Protein AF-A0A2V6LT39-F1 (afdb_monomer)

Structure (mmCIF, N/CA/C/O backbone):
data_AF-A0A2V6LT39-F1
#
_entry.id   AF-A0A2V6LT39-F1
#
loop_
_atom_site.group_PDB
_atom_site.id
_atom_site.type_symbol
_atom_site.label_atom_id
_atom_site.label_alt_id
_atom_site.label_comp_id
_atom_site.label_asym_id
_atom_site.label_entity_id
_atom_site.label_seq_id
_atom_site.pdbx_PDB_ins_code
_atom_site.Cartn_x
_atom_site.Cartn_y
_atom_site.Cartn_z
_atom_site.occupancy
_atom_site.B_iso_or_equiv
_atom_site.auth_seq_id
_atom_site.auth_comp_id
_atom_site.auth_asym_id
_atom_site.auth_atom_id
_atom_site.pdbx_PDB_model_num
ATOM 1 N N . MET A 1 1 ? -6.761 6.523 7.074 1.00 95.06 1 MET A N 1
ATOM 2 C CA . MET A 1 1 ? -7.563 5.590 6.242 1.00 95.06 1 MET A CA 1
ATOM 3 C C . MET A 1 1 ? -7.972 6.094 4.854 1.00 95.06 1 MET A C 1
ATOM 5 O O . MET A 1 1 ? -7.332 5.699 3.892 1.00 95.06 1 MET A O 1
ATOM 9 N N . ARG A 1 2 ? -9.004 6.946 4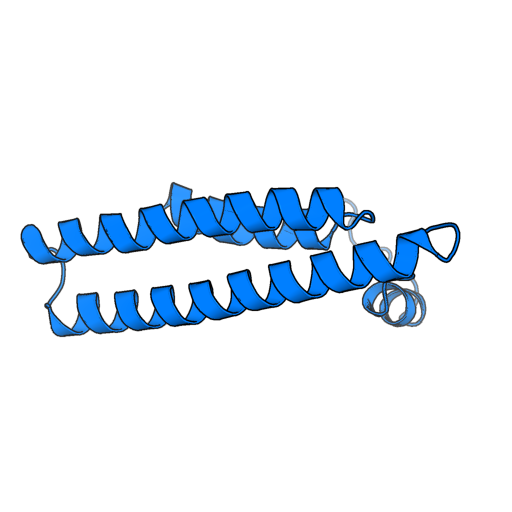.671 1.00 97.31 2 ARG A N 1
ATOM 10 C CA . ARG A 1 2 ? -9.546 7.269 3.317 1.00 97.31 2 ARG A CA 1
ATOM 11 C C . ARG A 1 2 ? -8.483 7.736 2.312 1.00 97.31 2 ARG A C 1
ATOM 13 O O . ARG A 1 2 ? -8.477 7.286 1.173 1.00 97.31 2 ARG A O 1
ATOM 20 N N . ARG A 1 3 ? -7.581 8.623 2.740 1.00 98.06 3 ARG A N 1
ATOM 21 C CA . ARG A 1 3 ? -6.480 9.117 1.896 1.00 98.06 3 ARG A CA 1
ATOM 22 C C . ARG A 1 3 ? -5.504 8.005 1.512 1.00 98.06 3 ARG A C 1
ATOM 24 O O . ARG A 1 3 ? -5.159 7.911 0.344 1.00 98.06 3 ARG A O 1
ATOM 31 N N . ALA A 1 4 ? -5.124 7.151 2.461 1.00 97.81 4 ALA A N 1
ATOM 32 C CA . ALA A 1 4 ? -4.257 6.004 2.204 1.00 97.81 4 ALA A CA 1
ATOM 33 C C . ALA A 1 4 ? -4.916 5.012 1.228 1.00 97.81 4 ALA A C 1
ATOM 35 O O . ALA A 1 4 ? -4.274 4.577 0.282 1.00 97.81 4 ALA A O 1
ATOM 36 N N . ALA A 1 5 ? -6.223 4.753 1.356 1.00 98.12 5 ALA A N 1
ATOM 37 C CA . ALA A 1 5 ? -6.972 3.910 0.418 1.00 98.12 5 ALA A CA 1
ATOM 38 C C . ALA A 1 5 ? -6.995 4.464 -1.014 1.00 98.12 5 ALA A C 1
ATOM 40 O O . ALA A 1 5 ? -6.769 3.715 -1.959 1.00 98.12 5 ALA A O 1
ATOM 41 N N . LEU A 1 6 ? -7.217 5.771 -1.183 1.00 98.50 6 LEU A N 1
ATOM 42 C CA . LEU A 1 6 ? -7.159 6.406 -2.504 1.00 98.50 6 LEU A CA 1
ATOM 43 C C . LEU A 1 6 ? -5.728 6.436 -3.055 1.00 98.50 6 LEU A C 1
ATOM 45 O O . LEU A 1 6 ? -5.507 6.135 -4.222 1.00 98.50 6 LEU A O 1
ATOM 49 N N . SER A 1 7 ? -4.746 6.759 -2.212 1.00 98.56 7 SER A N 1
ATOM 50 C CA . SER A 1 7 ? -3.326 6.759 -2.574 1.00 98.56 7 SER A CA 1
ATOM 51 C C . SER A 1 7 ? -2.865 5.375 -3.034 1.00 98.56 7 SER A C 1
ATOM 53 O O . SER A 1 7 ? -2.185 5.260 -4.052 1.00 98.56 7 SER A O 1
ATOM 55 N N . LEU A 1 8 ? -3.279 4.316 -2.335 1.00 98.50 8 LEU A N 1
ATOM 56 C CA . LEU A 1 8 ? -2.983 2.927 -2.670 1.00 98.50 8 LEU A CA 1
ATOM 57 C C . LEU A 1 8 ? -3.357 2.607 -4.120 1.00 98.50 8 LEU A C 1
ATOM 59 O O . LEU A 1 8 ? -2.507 2.142 -4.880 1.00 98.50 8 LEU A O 1
ATOM 63 N N . THR A 1 9 ? -4.605 2.876 -4.508 1.00 97.94 9 THR A N 1
ATOM 64 C CA . THR A 1 9 ? -5.113 2.565 -5.850 1.00 97.94 9 THR A CA 1
ATOM 65 C C . THR A 1 9 ? -4.591 3.530 -6.907 1.00 97.94 9 THR A C 1
ATOM 67 O O . THR A 1 9 ? -4.233 3.089 -7.998 1.00 97.94 9 THR A O 1
ATOM 70 N N . ASN A 1 10 ? -4.488 4.825 -6.584 1.00 98.50 10 ASN A N 1
ATOM 71 C CA . ASN A 1 10 ? -3.987 5.842 -7.511 1.00 98.50 10 ASN A CA 1
ATOM 72 C C . ASN A 1 10 ? -2.541 5.556 -7.915 1.00 98.50 10 ASN A C 1
ATOM 74 O O . ASN A 1 10 ? -2.225 5.602 -9.097 1.00 98.50 10 ASN A O 1
ATOM 78 N N . ASN A 1 11 ? -1.685 5.186 -6.960 1.00 98.44 11 ASN A N 1
ATOM 79 C CA . ASN A 1 11 ? -0.298 4.844 -7.257 1.00 98.44 11 ASN A CA 1
ATOM 80 C C . ASN A 1 11 ? -0.178 3.565 -8.108 1.00 98.44 11 ASN A C 1
ATOM 82 O O . ASN A 1 11 ? 0.687 3.506 -8.973 1.00 98.44 11 ASN A O 1
ATOM 86 N N . ILE A 1 12 ? -1.039 2.553 -7.927 1.00 97.50 12 ILE A N 1
ATOM 87 C CA . ILE A 1 12 ? -1.029 1.360 -8.805 1.00 97.50 12 ILE A CA 1
ATOM 88 C C . ILE A 1 12 ? -1.398 1.755 -10.232 1.00 97.50 12 ILE A C 1
ATOM 90 O O . ILE A 1 12 ? -0.688 1.396 -11.169 1.00 97.50 12 ILE A O 1
ATOM 94 N N . ALA A 1 13 ? -2.495 2.499 -10.392 1.00 97.06 13 ALA A N 1
ATOM 95 C CA . ALA A 1 13 ? -2.980 2.920 -11.700 1.00 97.06 13 ALA A CA 1
ATOM 96 C C . ALA A 1 13 ? -1.970 3.827 -12.415 1.00 97.06 13 ALA A C 1
ATOM 98 O O . ALA A 1 13 ? -1.662 3.608 -13.586 1.00 97.06 13 ALA A O 1
ATOM 99 N N . GLU A 1 14 ? -1.412 4.807 -11.700 1.00 95.69 14 GLU A N 1
ATOM 100 C CA . GLU A 1 14 ? -0.403 5.710 -12.245 1.00 95.69 14 GLU A CA 1
ATOM 101 C C . GLU A 1 14 ? 0.868 4.954 -12.616 1.00 95.69 14 GLU A C 1
ATOM 103 O O . GLU A 1 14 ? 1.364 5.137 -13.722 1.00 95.69 14 GLU A O 1
ATOM 108 N N . GLY A 1 15 ? 1.356 4.071 -11.738 1.00 95.00 15 GLY A N 1
ATOM 109 C CA . GLY A 1 15 ? 2.516 3.229 -12.006 1.00 95.00 15 GLY A CA 1
ATOM 110 C C . GLY A 1 15 ? 2.328 2.383 -13.258 1.00 95.00 15 GLY A C 1
ATOM 111 O O . GLY A 1 15 ? 3.162 2.447 -14.151 1.00 95.00 15 GLY A O 1
ATOM 112 N N . HIS A 1 16 ? 1.211 1.665 -13.366 1.00 91.25 16 HIS A N 1
ATOM 113 C CA . HIS A 1 16 ? 0.882 0.852 -14.540 1.00 91.25 16 HIS A CA 1
ATOM 114 C C . HIS A 1 16 ? 0.770 1.677 -15.838 1.00 91.25 16 HIS A 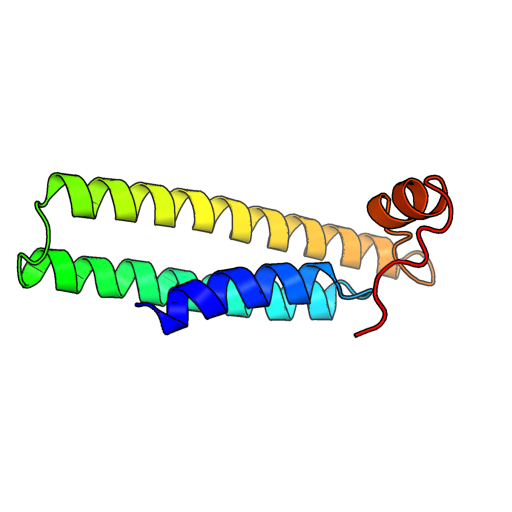C 1
ATOM 116 O O . HIS A 1 16 ? 1.057 1.178 -16.920 1.00 91.25 16 HIS A O 1
ATOM 122 N N . GLY A 1 17 ? 0.377 2.951 -15.754 1.00 89.38 17 GLY A N 1
ATOM 123 C CA . GLY A 1 17 ? 0.313 3.853 -16.908 1.00 89.38 17 GLY A CA 1
ATOM 124 C C . GLY A 1 17 ? 1.670 4.368 -17.412 1.00 89.38 17 GLY A C 1
ATOM 125 O O . GLY A 1 17 ? 1.699 5.096 -18.405 1.00 89.38 17 GLY A O 1
ATOM 126 N N . ARG A 1 18 ? 2.794 4.051 -16.748 1.00 89.00 18 ARG A N 1
ATOM 127 C CA . ARG A 1 18 ? 4.136 4.527 -17.137 1.00 89.00 18 ARG A CA 1
ATOM 128 C C . ARG A 1 18 ? 4.851 3.532 -18.056 1.00 89.00 18 ARG A C 1
ATOM 130 O O . ARG A 1 18 ? 4.908 2.342 -17.782 1.00 89.00 18 ARG A O 1
ATOM 137 N N . TYR A 1 19 ? 5.535 4.055 -19.074 1.00 82.38 19 TYR A N 1
ATOM 138 C CA . TYR A 1 19 ? 6.296 3.274 -20.065 1.00 82.38 19 TYR A CA 1
ATOM 139 C C . TYR A 1 19 ? 7.666 2.757 -19.582 1.00 82.38 19 TYR A C 1
ATOM 141 O O . TYR A 1 19 ? 8.399 2.133 -20.349 1.00 82.38 19 TYR A O 1
ATOM 149 N N . HIS A 1 20 ? 8.055 3.036 -18.334 1.00 87.50 20 HIS A N 1
ATOM 150 C CA . HIS A 1 20 ? 9.372 2.685 -17.802 1.00 87.50 20 HIS A CA 1
ATOM 151 C C . HIS A 1 20 ? 9.254 1.914 -16.495 1.00 87.50 20 HIS A C 1
ATOM 153 O O . HIS A 1 20 ? 8.726 2.433 -15.512 1.00 87.50 20 HIS A O 1
ATOM 159 N N . TYR A 1 21 ? 9.840 0.714 -16.445 1.00 91.88 21 TYR A N 1
ATOM 160 C CA . TYR A 1 21 ? 9.800 -0.149 -15.260 1.00 91.88 21 TYR A CA 1
ATOM 161 C C . TYR A 1 21 ? 10.269 0.532 -13.974 1.00 91.88 21 TYR A C 1
ATOM 163 O O . TYR A 1 21 ? 9.735 0.253 -12.908 1.00 91.88 21 TYR A O 1
ATOM 171 N N . LEU A 1 22 ? 11.255 1.435 -14.044 1.00 92.75 22 LEU A N 1
ATOM 172 C CA . LEU A 1 22 ? 11.723 2.173 -12.867 1.00 92.75 22 LEU A CA 1
ATOM 173 C C . LEU A 1 22 ? 10.627 3.055 -12.260 1.00 92.75 22 LEU A C 1
ATOM 175 O O . LEU A 1 22 ? 10.470 3.068 -11.038 1.00 92.75 22 LEU A O 1
ATOM 179 N N . ASP A 1 23 ? 9.851 3.735 -13.102 1.00 93.75 23 ASP A N 1
ATOM 180 C CA . ASP A 1 23 ? 8.727 4.548 -12.652 1.00 93.75 23 ASP A CA 1
ATOM 181 C C . ASP A 1 23 ? 7.597 3.654 -12.143 1.00 93.75 23 ASP A C 1
ATOM 183 O O . ASP A 1 23 ? 7.101 3.880 -11.038 1.00 93.75 23 ASP A O 1
ATOM 187 N N . GLN A 1 24 ? 7.261 2.579 -12.869 1.00 96.31 24 GLN A N 1
ATOM 188 C CA . GLN A 1 24 ? 6.254 1.611 -12.417 1.00 96.31 24 GLN A CA 1
ATOM 189 C C . GLN A 1 24 ? 6.593 1.060 -11.019 1.00 96.31 24 GLN A C 1
ATOM 191 O O . GLN A 1 24 ? 5.740 1.031 -10.128 1.00 96.31 24 GLN A O 1
ATOM 196 N N . ILE A 1 25 ? 7.857 0.680 -10.790 1.00 97.00 25 ILE A N 1
ATOM 197 C CA . ILE A 1 25 ? 8.354 0.196 -9.494 1.00 97.00 25 ILE A CA 1
ATOM 198 C C . ILE A 1 25 ? 8.226 1.283 -8.427 1.00 97.00 25 ILE A C 1
ATOM 200 O O . ILE A 1 25 ? 7.760 0.994 -7.325 1.00 97.00 25 ILE A O 1
ATOM 204 N N . ARG A 1 26 ? 8.628 2.524 -8.725 1.00 97.81 26 ARG A N 1
ATOM 205 C CA . ARG A 1 26 ? 8.558 3.644 -7.776 1.00 97.81 26 ARG A CA 1
ATOM 206 C C . ARG A 1 26 ? 7.127 3.882 -7.293 1.00 97.81 26 ARG A C 1
ATOM 208 O O . ARG A 1 26 ? 6.902 3.962 -6.087 1.00 97.81 26 ARG A O 1
ATOM 215 N N . PHE A 1 27 ? 6.170 3.960 -8.211 1.00 98.19 27 PHE A N 1
ATOM 216 C CA . PHE A 1 27 ? 4.759 4.145 -7.871 1.00 98.19 27 PHE A CA 1
ATOM 217 C C . PHE A 1 27 ? 4.189 2.936 -7.121 1.00 98.19 27 PHE A C 1
ATOM 219 O O . PHE A 1 27 ? 3.534 3.091 -6.092 1.00 98.19 27 PHE A O 1
ATOM 226 N N . THR A 1 28 ? 4.523 1.718 -7.546 1.00 98.12 28 THR A N 1
ATOM 227 C CA . THR A 1 28 ? 4.094 0.4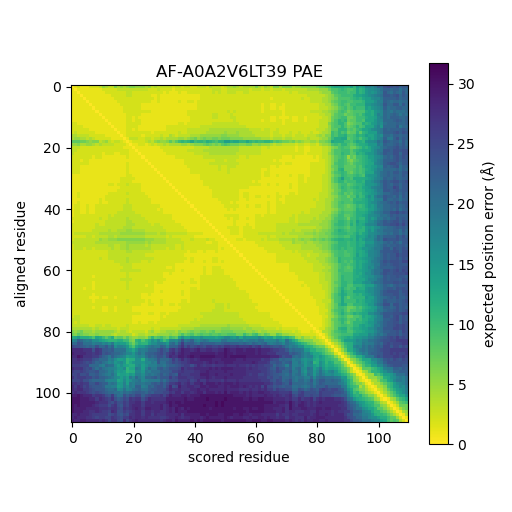95 -6.850 1.00 98.12 28 THR A CA 1
ATOM 228 C C . THR A 1 28 ? 4.649 0.421 -5.416 1.00 98.12 28 THR A C 1
ATOM 230 O O . THR A 1 28 ? 3.961 -0.026 -4.499 1.00 98.12 28 THR A O 1
ATOM 233 N N . LEU A 1 29 ? 5.865 0.920 -5.171 1.00 98.44 29 LEU A N 1
ATOM 234 C CA . LEU A 1 29 ? 6.426 1.043 -3.820 1.00 98.44 29 LEU A CA 1
ATOM 235 C C . LEU A 1 29 ? 5.685 2.085 -2.969 1.00 98.44 29 LEU A C 1
ATOM 237 O O . LEU A 1 29 ? 5.469 1.847 -1.782 1.00 98.44 29 LEU A O 1
ATOM 241 N N . GLN A 1 30 ? 5.258 3.205 -3.557 1.00 98.56 30 GLN A N 1
ATOM 242 C CA . GLN A 1 30 ? 4.429 4.190 -2.855 1.00 98.56 30 GLN A CA 1
ATOM 243 C C . GLN A 1 30 ? 3.057 3.603 -2.488 1.00 98.56 30 GLN A C 1
ATOM 245 O O . GLN A 1 30 ? 2.589 3.767 -1.362 1.00 98.56 30 GLN A O 1
ATOM 250 N N . SER A 1 31 ? 2.454 2.854 -3.415 1.00 98.50 31 SER A N 1
ATOM 251 C CA . SER A 1 31 ? 1.228 2.087 -3.188 1.00 98.50 31 SER A CA 1
ATOM 252 C C . SER A 1 31 ? 1.377 1.114 -2.011 1.00 98.50 31 SER A C 1
ATOM 254 O O . SER A 1 31 ? 0.559 1.128 -1.090 1.00 98.50 31 SER A O 1
ATOM 256 N N . ARG A 1 32 ? 2.476 0.345 -1.975 1.00 98.50 32 ARG A N 1
ATOM 257 C CA . ARG A 1 32 ? 2.831 -0.531 -0.847 1.00 98.50 32 ARG A CA 1
ATOM 258 C C . ARG A 1 32 ? 2.883 0.234 0.475 1.00 98.50 32 ARG A C 1
ATOM 260 O O . ARG A 1 32 ? 2.346 -0.254 1.458 1.00 98.50 32 ARG A O 1
ATOM 267 N N . GLY A 1 33 ? 3.487 1.423 0.501 1.00 98.56 33 GLY A N 1
ATOM 268 C CA . GLY A 1 33 ? 3.520 2.277 1.693 1.00 98.56 33 GLY A CA 1
ATOM 269 C C . GLY A 1 33 ? 2.120 2.645 2.192 1.00 98.56 33 GLY A C 1
ATOM 270 O O . GLY A 1 33 ? 1.815 2.447 3.362 1.00 98.56 33 GLY A O 1
ATOM 271 N N . SER A 1 34 ? 1.233 3.077 1.292 1.00 98.75 34 SER A N 1
ATOM 272 C CA . SER A 1 34 ? -0.162 3.369 1.648 1.00 98.75 34 SER A CA 1
ATOM 273 C C . SER A 1 34 ? -0.948 2.137 2.115 1.00 98.75 34 SER A C 1
ATOM 275 O O . SER A 1 34 ? -1.873 2.277 2.910 1.00 98.75 34 SER A O 1
ATOM 277 N N . LEU A 1 35 ? -0.599 0.927 1.661 1.00 98.75 35 LEU A N 1
ATOM 278 C CA . LEU A 1 35 ? -1.177 -0.307 2.200 1.00 98.75 35 LEU A CA 1
ATOM 279 C C . LEU A 1 35 ? -0.742 -0.564 3.646 1.00 98.75 35 LEU A C 1
ATOM 281 O O . LEU A 1 35 ? -1.579 -0.941 4.461 1.00 98.75 35 LEU A O 1
ATOM 285 N N . GLU A 1 36 ? 0.540 -0.363 3.963 1.00 98.44 36 GLU A N 1
ATOM 286 C CA . GLU A 1 36 ? 1.041 -0.526 5.334 1.00 98.44 36 GLU A CA 1
ATOM 287 C C . GLU A 1 36 ? 0.344 0.443 6.293 1.00 98.44 36 GLU A C 1
ATOM 289 O O . GLU A 1 36 ? -0.100 0.021 7.356 1.00 98.44 36 GLU A O 1
ATOM 294 N N . GLU A 1 37 ? 0.150 1.701 5.882 1.00 98.62 37 GLU A N 1
ATOM 295 C CA . GLU A 1 37 ? -0.626 2.686 6.651 1.00 98.62 37 GLU A CA 1
ATOM 296 C C . GLU A 1 37 ? -2.064 2.208 6.915 1.00 98.62 37 GLU A C 1
ATOM 298 O O . GLU A 1 37 ? -2.577 2.374 8.014 1.00 98.62 37 GLU A O 1
ATOM 303 N N . LEU A 1 38 ? -2.725 1.577 5.935 1.00 98.44 38 LEU A N 1
ATOM 304 C CA . LEU A 1 38 ? -4.075 1.032 6.133 1.00 98.44 38 LEU A CA 1
ATOM 305 C C . LEU A 1 38 ? -4.103 -0.160 7.088 1.00 98.44 38 LEU A C 1
ATOM 307 O O . LEU A 1 38 ? -5.066 -0.308 7.836 1.00 98.44 38 LEU A O 1
ATOM 311 N N . ILE A 1 39 ? -3.099 -1.037 7.028 1.00 98.31 39 ILE A N 1
ATOM 312 C CA . ILE A 1 39 ? -2.997 -2.183 7.940 1.00 98.31 39 ILE A CA 1
ATOM 313 C C . ILE A 1 39 ? -2.752 -1.690 9.369 1.00 98.31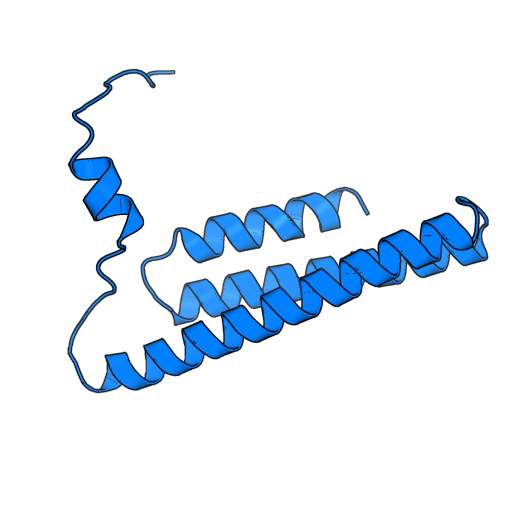 39 ILE A C 1
ATOM 315 O O . ILE A 1 39 ? -3.333 -2.247 10.300 1.00 98.31 39 ILE A O 1
ATOM 319 N N . ASP A 1 40 ? -1.942 -0.646 9.536 1.00 98.31 40 ASP A N 1
ATOM 320 C CA . ASP A 1 40 ? -1.711 -0.015 10.833 1.00 98.31 40 ASP A CA 1
ATOM 321 C C . ASP A 1 40 ? -2.964 0.693 11.364 1.00 98.31 40 ASP A C 1
ATOM 323 O O . ASP A 1 40 ? -3.393 0.420 12.483 1.00 98.31 40 ASP A O 1
ATOM 327 N N . ASP A 1 41 ? -3.644 1.482 10.525 1.00 98.12 41 ASP A N 1
ATOM 328 C CA . ASP A 1 41 ? -4.922 2.114 10.873 1.00 98.12 41 ASP A CA 1
ATOM 329 C C . ASP A 1 41 ? -5.966 1.071 11.350 1.00 98.12 41 ASP A C 1
ATOM 331 O O . ASP A 1 41 ? -6.787 1.350 12.227 1.00 98.12 41 ASP A O 1
ATOM 335 N N . LEU A 1 42 ? -5.951 -0.148 10.788 1.00 98.31 42 LEU A N 1
ATOM 336 C CA . LEU A 1 42 ? -6.824 -1.246 11.224 1.00 98.31 42 LEU A CA 1
ATOM 337 C C . LEU A 1 42 ? -6.476 -1.769 12.624 1.00 98.31 42 LEU A C 1
ATOM 339 O O . LEU A 1 42 ? -7.385 -2.235 13.310 1.00 98.31 42 LEU A O 1
ATOM 343 N N . ASN A 1 43 ? -5.215 -1.686 13.063 1.00 97.38 43 ASN A N 1
ATOM 344 C CA . ASN A 1 43 ? -4.855 -1.981 14.453 1.00 97.38 43 ASN A CA 1
ATOM 345 C C . ASN A 1 43 ? -5.549 -0.987 15.384 1.00 97.38 43 ASN A C 1
ATOM 347 O O . ASN A 1 43 ? -6.264 -1.413 16.285 1.00 97.38 43 ASN A O 1
ATOM 351 N N . THR A 1 44 ? -5.466 0.314 15.081 1.00 98.06 44 THR A N 1
ATOM 352 C CA . THR A 1 44 ? -6.179 1.350 15.844 1.00 98.06 44 THR A CA 1
ATOM 353 C C . THR A 1 44 ? -7.690 1.114 15.849 1.00 98.06 44 THR A C 1
ATOM 355 O O . THR A 1 44 ? -8.330 1.267 16.882 1.00 98.06 44 THR A O 1
ATOM 358 N N . CYS A 1 45 ? -8.287 0.689 14.728 1.00 98.00 45 CYS A N 1
ATOM 359 C CA . CYS A 1 45 ? -9.707 0.317 14.711 1.00 98.00 45 CYS A CA 1
ATOM 360 C C . CYS A 1 45 ? -10.050 -0.857 15.639 1.00 98.00 45 CYS A C 1
ATOM 362 O O . CYS A 1 45 ? -11.168 -0.896 16.153 1.00 98.00 45 CYS A O 1
ATOM 364 N N . GLY A 1 46 ? -9.135 -1.813 15.810 1.00 98.00 46 GLY A N 1
ATOM 365 C CA . GLY A 1 46 ? -9.293 -2.923 16.746 1.00 98.00 46 GLY A CA 1
ATOM 366 C C . GLY A 1 46 ? -9.150 -2.477 18.199 1.00 98.00 46 GLY A C 1
ATOM 367 O O . GLY A 1 46 ? -10.014 -2.799 19.012 1.00 98.00 46 GLY A O 1
ATOM 368 N N . ASP A 1 47 ? -8.110 -1.698 18.497 1.00 98.00 47 ASP A N 1
ATOM 369 C CA . ASP A 1 47 ? -7.803 -1.206 19.845 1.00 98.00 47 ASP A CA 1
ATOM 370 C C . ASP A 1 47 ? -8.924 -0.307 20.389 1.00 98.00 47 ASP A C 1
ATOM 372 O O . ASP A 1 47 ? -9.392 -0.494 21.511 1.00 98.00 47 ASP A O 1
ATOM 376 N N . GLU A 1 48 ? -9.425 0.606 19.554 1.00 98.25 48 GLU A N 1
ATOM 377 C CA . GLU A 1 48 ? -10.522 1.526 19.888 1.00 98.25 48 GLU A CA 1
ATOM 378 C C . GLU A 1 48 ? -11.917 0.902 19.693 1.00 98.25 48 GLU A C 1
ATOM 380 O O . GLU A 1 48 ? -12.940 1.572 19.837 1.00 98.25 48 GLU A O 1
ATOM 385 N N . GLN A 1 49 ? -11.977 -0.384 19.330 1.00 97.75 49 GLN A N 1
ATOM 386 C CA . GLN A 1 49 ? -13.216 -1.142 19.124 1.00 97.75 49 GLN A CA 1
ATOM 387 C C . GLN A 1 49 ? -14.193 -0.495 18.122 1.00 97.75 49 GLN A C 1
ATOM 389 O O . GLN A 1 49 ? -15.410 -0.670 18.212 1.00 97.75 49 GLN A O 1
ATOM 394 N N . TYR A 1 50 ? -13.674 0.220 17.119 1.00 97.94 50 TYR A N 1
ATOM 395 C CA . TYR A 1 50 ? -14.485 0.802 16.043 1.00 97.94 50 TYR A CA 1
ATOM 396 C C . TYR A 1 50 ? -15.124 -0.264 15.146 1.00 97.94 50 TYR A C 1
ATOM 398 O O . TYR A 1 50 ? -16.135 0.002 14.491 1.00 97.94 50 TYR A O 1
ATOM 406 N N . LEU A 1 51 ? -14.540 -1.465 15.100 1.00 96.31 51 LEU A N 1
ATOM 407 C CA . LEU A 1 51 ? -15.099 -2.637 14.434 1.00 96.31 51 LEU A CA 1
ATOM 408 C C . LEU A 1 51 ? -14.945 -3.891 15.309 1.00 96.31 51 LEU A C 1
ATOM 410 O O . LEU A 1 51 ? -13.992 -3.987 16.082 1.00 96.31 51 LEU A O 1
ATOM 414 N N . PRO A 1 52 ? -15.826 -4.894 15.140 1.00 98.06 52 PRO A N 1
ATOM 415 C CA . PRO A 1 52 ? -15.624 -6.222 15.710 1.00 98.06 52 PRO A CA 1
ATOM 416 C C . PRO A 1 52 ? -14.269 -6.825 15.309 1.00 98.06 52 PRO A C 1
ATOM 418 O O . PRO A 1 52 ? -13.828 -6.665 14.166 1.00 98.06 52 PRO A O 1
ATOM 421 N N . ALA A 1 53 ? -13.628 -7.548 16.230 1.00 97.31 53 ALA A N 1
ATOM 422 C CA . ALA A 1 53 ? -12.290 -8.109 16.025 1.00 97.31 53 ALA A CA 1
ATOM 423 C C . ALA A 1 53 ? -12.202 -9.011 14.778 1.00 97.31 53 ALA A C 1
ATOM 425 O O . ALA A 1 53 ? -11.269 -8.889 13.990 1.00 97.31 53 ALA A O 1
ATOM 426 N N . ASP A 1 54 ? -13.225 -9.832 14.520 1.00 98.12 54 ASP A N 1
ATOM 427 C CA . ASP A 1 54 ? -13.309 -10.693 13.333 1.00 98.12 54 ASP A CA 1
ATOM 428 C C . ASP A 1 54 ? -13.327 -9.890 12.020 1.00 98.12 54 ASP A C 1
ATOM 430 O O . ASP A 1 54 ? -12.755 -10.306 11.006 1.00 98.12 54 ASP A O 1
ATOM 434 N N . ARG A 1 55 ? -13.955 -8.706 12.027 1.00 98.38 55 ARG A N 1
ATOM 435 C CA . ARG A 1 55 ? -13.967 -7.796 10.877 1.00 98.38 55 ARG A CA 1
ATOM 436 C C . ARG A 1 55 ? -12.604 -7.155 10.661 1.00 98.38 55 ARG A C 1
ATOM 438 O O . ARG A 1 55 ? -12.164 -7.087 9.511 1.00 98.38 55 ARG A O 1
ATOM 445 N N . VAL A 1 56 ? -11.941 -6.721 11.732 1.00 98.31 56 VAL A N 1
ATOM 446 C CA . VAL A 1 56 ? -10.575 -6.176 11.671 1.00 98.31 56 VAL A CA 1
ATOM 447 C C . VAL A 1 56 ? -9.613 -7.229 11.125 1.00 98.31 56 VAL A C 1
ATOM 449 O O . VAL A 1 56 ? -8.896 -6.961 10.159 1.00 98.31 56 VAL A O 1
ATOM 452 N N . ASP A 1 57 ? -9.667 -8.453 11.647 1.00 98.06 57 ASP A N 1
ATOM 453 C CA . ASP A 1 57 ? -8.819 -9.561 11.206 1.00 98.06 57 ASP A CA 1
ATOM 454 C C . ASP A 1 57 ? -9.061 -9.926 9.739 1.00 98.06 57 ASP A C 1
ATOM 456 O O . ASP A 1 57 ? -8.108 -10.086 8.970 1.00 98.06 57 ASP A O 1
ATOM 460 N N . CYS A 1 58 ? -10.323 -9.982 9.303 1.00 98.50 58 CYS A N 1
ATOM 461 C CA . CYS A 1 58 ? -10.665 -10.222 7.901 1.00 98.50 58 CYS A CA 1
ATOM 462 C C . CYS A 1 58 ? -10.084 -9.139 6.973 1.00 98.50 58 CYS A C 1
ATOM 464 O O . CYS A 1 58 ? -9.552 -9.446 5.900 1.00 98.50 58 CYS A O 1
ATOM 466 N N . LEU A 1 59 ? -10.155 -7.866 7.374 1.00 98.31 59 LEU A N 1
ATOM 467 C CA . LEU A 1 59 ? -9.585 -6.759 6.603 1.00 98.31 59 LEU A CA 1
ATOM 468 C C . LEU A 1 59 ? -8.054 -6.815 6.577 1.00 98.31 59 LEU A C 1
ATOM 470 O O . LEU A 1 59 ? -7.467 -6.662 5.504 1.00 98.31 59 LEU A O 1
ATOM 474 N N . LYS A 1 60 ? -7.407 -7.124 7.706 1.00 98.31 60 LYS A N 1
ATOM 475 C CA . LYS A 1 60 ? -5.950 -7.309 7.773 1.00 98.31 60 LYS A CA 1
ATOM 476 C C . LYS A 1 60 ? -5.496 -8.462 6.883 1.00 98.31 60 LYS A C 1
ATOM 478 O O . LYS A 1 60 ? -4.541 -8.295 6.134 1.00 98.31 60 LYS A O 1
ATOM 483 N N . GLN A 1 61 ? -6.199 -9.596 6.878 1.00 98.50 61 GLN A N 1
ATOM 484 C CA . GLN A 1 61 ? -5.898 -10.720 5.979 1.00 98.50 61 GLN A CA 1
ATOM 485 C C . GLN A 1 61 ? -5.960 -10.314 4.500 1.00 98.50 61 GLN A C 1
ATOM 487 O O . GLN A 1 61 ? -5.064 -10.660 3.726 1.00 98.50 61 GLN A O 1
ATOM 492 N N . LYS A 1 62 ? -6.974 -9.534 4.099 1.00 98.50 62 LYS A N 1
ATOM 493 C CA . LYS A 1 62 ? -7.052 -8.975 2.738 1.00 98.50 62 LYS A CA 1
ATOM 494 C C . LYS A 1 62 ? -5.889 -8.026 2.448 1.00 98.50 62 LYS A C 1
ATOM 496 O O . LYS A 1 62 ? -5.308 -8.108 1.368 1.00 98.50 62 LYS A O 1
ATOM 501 N N . GLY A 1 63 ? -5.528 -7.177 3.410 1.00 98.38 63 GLY A N 1
ATOM 502 C CA . GLY A 1 63 ? -4.366 -6.294 3.321 1.00 98.38 63 GLY A CA 1
ATOM 503 C C . GLY A 1 63 ? -3.070 -7.073 3.095 1.00 98.38 63 GLY A C 1
ATOM 504 O O . GLY A 1 63 ? -2.358 -6.818 2.128 1.00 98.38 63 GLY A O 1
ATOM 505 N N . TRP A 1 64 ? -2.810 -8.106 3.897 1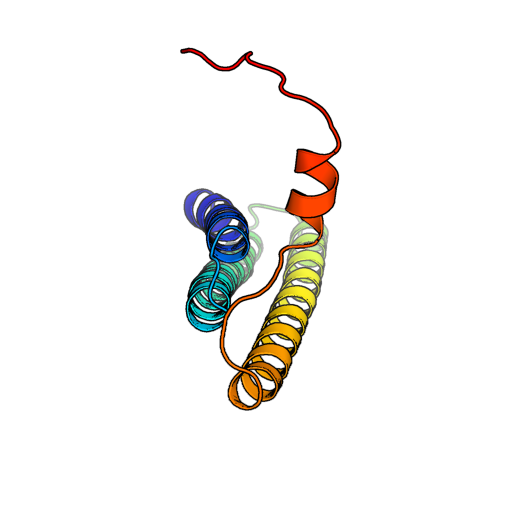.00 98.44 64 TRP A N 1
ATOM 506 C CA . TRP A 1 64 ? -1.643 -8.977 3.737 1.00 98.44 64 TRP A CA 1
ATOM 507 C C . TRP A 1 64 ? -1.624 -9.704 2.396 1.00 98.44 64 TRP A C 1
ATOM 509 O O . TRP A 1 64 ? -0.575 -9.805 1.756 1.00 98.44 64 TRP A O 1
ATOM 519 N N . ARG A 1 65 ? -2.784 -10.175 1.927 1.00 98.56 65 ARG A N 1
ATOM 520 C CA . ARG A 1 65 ? -2.878 -10.797 0.606 1.00 98.56 65 ARG A CA 1
ATOM 521 C C . ARG A 1 65 ? -2.538 -9.805 -0.505 1.00 98.56 65 ARG A C 1
ATOM 523 O O . ARG A 1 65 ? -1.776 -10.150 -1.405 1.00 98.56 65 ARG A O 1
ATOM 530 N N . LEU A 1 66 ? -3.062 -8.583 -0.439 1.00 98.31 66 LEU A N 1
ATOM 531 C CA . LEU A 1 66 ? -2.738 -7.532 -1.403 1.00 98.31 66 LEU A CA 1
ATOM 532 C C . LEU A 1 66 ? -1.249 -7.172 -1.361 1.00 98.31 66 LEU A C 1
ATOM 534 O O . LEU A 1 66 ? -0.623 -7.009 -2.404 1.00 98.31 66 LEU A O 1
ATOM 538 N N . ARG A 1 67 ? -0.656 -7.130 -0.168 1.00 98.31 67 ARG A N 1
ATOM 539 C CA . ARG A 1 67 ? 0.766 -6.852 0.018 1.00 98.31 67 ARG A CA 1
ATOM 540 C C . ARG A 1 67 ? 1.652 -7.877 -0.694 1.00 98.31 67 ARG A C 1
ATOM 542 O O . ARG A 1 67 ? 2.599 -7.490 -1.371 1.00 98.31 67 ARG A O 1
ATOM 549 N N . GLN A 1 68 ? 1.312 -9.163 -0.602 1.00 98.38 68 GLN A N 1
ATOM 550 C CA . GLN A 1 68 ? 2.007 -10.225 -1.341 1.00 98.38 68 GLN A CA 1
ATOM 551 C C . GLN A 1 68 ? 1.900 -10.044 -2.861 1.00 98.38 68 GLN A C 1
ATOM 553 O O . GLN A 1 68 ? 2.876 -10.270 -3.571 1.00 98.38 68 GLN A O 1
ATOM 558 N N . LEU A 1 69 ? 0.729 -9.637 -3.366 1.00 98.38 69 LEU A N 1
ATOM 559 C CA . LEU A 1 69 ? 0.534 -9.369 -4.795 1.00 98.38 69 LEU A CA 1
ATOM 560 C C . LEU A 1 69 ? 1.387 -8.185 -5.262 1.00 98.38 69 LEU A C 1
ATOM 562 O O . LEU A 1 69 ? 2.028 -8.272 -6.306 1.00 98.38 69 LEU A O 1
ATOM 566 N N . ILE A 1 70 ? 1.443 -7.114 -4.467 1.00 98.19 70 ILE A N 1
ATOM 567 C CA . ILE A 1 70 ? 2.295 -5.951 -4.737 1.00 98.19 70 ILE A CA 1
ATOM 568 C C . ILE A 1 70 ? 3.776 -6.351 -4.750 1.00 98.19 70 ILE A C 1
ATOM 570 O O . ILE A 1 70 ? 4.496 -5.999 -5.683 1.00 98.19 70 ILE A O 1
ATOM 574 N N . ASP A 1 71 ? 4.233 -7.114 -3.754 1.00 97.81 71 ASP A N 1
ATOM 575 C CA . ASP A 1 71 ? 5.623 -7.576 -3.682 1.00 97.81 71 ASP A CA 1
ATOM 576 C C . ASP A 1 71 ? 5.970 -8.477 -4.889 1.00 97.81 71 ASP A C 1
ATOM 578 O O . ASP A 1 71 ? 7.040 -8.326 -5.486 1.00 97.81 71 ASP A O 1
ATOM 582 N N . GLY A 1 72 ? 5.044 -9.348 -5.309 1.00 97.94 72 GLY A N 1
ATOM 583 C CA . GLY A 1 72 ? 5.179 -10.162 -6.521 1.00 97.94 72 GLY A CA 1
ATOM 584 C C . GLY A 1 72 ? 5.264 -9.326 -7.801 1.00 97.94 72 GLY A C 1
ATOM 585 O O . GLY A 1 72 ? 6.137 -9.566 -8.634 1.00 97.94 72 GLY A O 1
ATOM 586 N N . TYR A 1 73 ? 4.423 -8.297 -7.935 1.00 97.19 73 TYR A N 1
ATOM 587 C CA . TYR A 1 73 ? 4.450 -7.390 -9.085 1.00 97.19 73 TYR A CA 1
ATOM 588 C C . TYR A 1 73 ? 5.756 -6.588 -9.159 1.00 97.19 73 TYR A C 1
ATOM 590 O O . TYR A 1 73 ? 6.367 -6.485 -10.220 1.00 97.19 73 TYR A O 1
ATOM 598 N N . ILE A 1 74 ? 6.258 -6.094 -8.023 1.00 96.69 74 ILE A N 1
ATOM 599 C CA . ILE A 1 74 ? 7.577 -5.444 -7.952 1.00 96.69 74 ILE A CA 1
ATOM 600 C C . ILE A 1 74 ? 8.686 -6.413 -8.384 1.00 96.69 74 ILE A C 1
ATOM 602 O O . ILE A 1 74 ? 9.619 -6.001 -9.077 1.00 96.69 74 ILE A O 1
ATOM 606 N N . GLY A 1 75 ? 8.606 -7.682 -7.969 1.00 97.06 75 GLY A N 1
ATOM 607 C CA . GLY A 1 75 ? 9.523 -8.740 -8.398 1.00 97.06 75 GLY A CA 1
ATOM 608 C C . GLY A 1 75 ? 9.549 -8.887 -9.918 1.00 97.06 75 GLY A C 1
ATOM 609 O O . GLY A 1 75 ? 10.607 -8.724 -10.525 1.00 97.06 75 GLY A O 1
ATOM 610 N N . TYR A 1 76 ? 8.372 -9.058 -10.522 1.00 95.94 76 TYR A N 1
ATOM 611 C CA . TYR A 1 76 ? 8.195 -9.122 -11.973 1.00 95.94 76 TYR A CA 1
ATOM 612 C C . TYR A 1 76 ? 8.808 -7.907 -12.690 1.00 95.94 76 TYR A C 1
ATOM 614 O O . TYR A 1 76 ? 9.656 -8.069 -13.566 1.00 95.94 76 TYR A O 1
ATOM 622 N N . LEU A 1 77 ? 8.467 -6.680 -12.280 1.00 94.00 77 LEU A N 1
ATOM 623 C CA . LEU A 1 77 ? 8.980 -5.463 -12.927 1.00 94.00 77 LEU A CA 1
ATOM 624 C C . LEU A 1 77 ? 10.513 -5.358 -12.850 1.00 94.00 77 LEU A C 1
ATOM 626 O O . LEU A 1 77 ? 11.168 -4.855 -13.764 1.00 94.00 77 LEU A O 1
ATOM 630 N N . ARG A 1 78 ? 11.117 -5.831 -11.752 1.00 94.25 78 ARG A N 1
ATOM 631 C CA . ARG A 1 78 ? 12.580 -5.858 -11.593 1.00 94.25 78 ARG A CA 1
ATOM 632 C C . ARG A 1 78 ? 13.240 -6.875 -12.517 1.00 94.25 78 ARG A C 1
ATOM 634 O O . ARG A 1 78 ? 14.344 -6.608 -12.993 1.00 94.25 78 ARG A O 1
ATOM 641 N N . GLU A 1 79 ? 12.611 -8.022 -12.739 1.00 93.69 79 GLU A N 1
ATOM 642 C CA . GLU A 1 79 ? 13.085 -9.047 -13.676 1.00 93.69 79 GLU A CA 1
ATOM 643 C C . GLU A 1 79 ? 13.001 -8.558 -15.118 1.00 93.69 79 GLU A C 1
ATOM 645 O O . GLU A 1 79 ? 13.975 -8.673 -15.866 1.00 93.69 79 GLU A O 1
ATOM 650 N N . GLN A 1 80 ? 11.894 -7.911 -15.479 1.00 90.25 80 GLN A N 1
ATOM 651 C CA . GLN A 1 80 ? 11.746 -7.324 -16.802 1.00 90.25 80 GLN A CA 1
ATOM 652 C C . GLN A 1 80 ? 12.777 -6.225 -17.068 1.00 90.25 80 GLN A C 1
ATOM 654 O O . GLN A 1 80 ? 13.478 -6.269 -18.072 1.00 90.25 80 GLN A O 1
ATOM 659 N N . LYS A 1 81 ? 13.000 -5.310 -16.114 1.00 89.38 81 LYS A N 1
ATOM 660 C CA . LYS A 1 81 ? 14.057 -4.288 -16.223 1.00 89.38 81 LYS A CA 1
ATOM 661 C C . LYS A 1 81 ? 15.446 -4.894 -16.481 1.00 89.38 81 LYS A C 1
ATOM 663 O O . LYS A 1 81 ? 16.246 -4.315 -17.213 1.00 89.38 81 LYS A O 1
ATOM 668 N N . LYS A 1 82 ? 15.776 -6.021 -15.836 1.00 86.50 82 LYS A N 1
ATOM 669 C CA . LYS A 1 82 ? 17.064 -6.707 -16.051 1.00 86.50 82 LYS A CA 1
ATOM 670 C C . LYS A 1 82 ? 17.166 -7.276 -17.467 1.00 86.50 82 LYS A C 1
ATOM 672 O O . LYS A 1 82 ? 18.244 -7.212 -18.047 1.00 86.50 82 LYS A O 1
ATOM 677 N N . SER A 1 83 ? 16.062 -7.795 -17.997 1.00 79.44 83 SER A N 1
ATOM 678 C CA . SER A 1 83 ? 15.973 -8.331 -19.359 1.00 79.44 83 SER A CA 1
ATOM 679 C C . SER A 1 83 ? 16.075 -7.210 -20.403 1.00 79.44 83 SER A C 1
ATOM 681 O O . SER A 1 83 ? 16.893 -7.298 -21.315 1.00 79.44 83 SER A O 1
ATOM 683 N N . ASP A 1 84 ? 15.380 -6.091 -20.187 1.00 68.75 84 ASP A N 1
ATOM 684 C CA . ASP A 1 84 ? 15.420 -4.895 -21.042 1.00 68.75 84 ASP A CA 1
ATOM 685 C C . ASP A 1 84 ? 16.792 -4.214 -21.097 1.00 68.75 84 ASP A C 1
ATOM 687 O O . ASP A 1 84 ? 17.152 -3.612 -22.102 1.00 68.75 84 ASP A O 1
ATOM 691 N N . ALA A 1 85 ? 17.616 -4.322 -20.052 1.00 62.69 85 ALA A N 1
ATOM 692 C CA . ALA A 1 85 ? 18.983 -3.795 -20.093 1.00 62.69 85 ALA A CA 1
ATOM 693 C C . ALA A 1 85 ? 19.865 -4.486 -21.161 1.00 62.69 85 ALA A C 1
ATOM 695 O O . ALA A 1 85 ? 20.931 -3.967 -21.492 1.00 62.69 85 ALA A O 1
ATOM 696 N N . SER A 1 86 ? 19.425 -5.632 -21.702 1.00 57.59 86 SER A N 1
ATOM 697 C CA . SER A 1 86 ? 20.091 -6.365 -22.787 1.00 57.59 86 SER A CA 1
ATOM 698 C C . SER A 1 86 ? 19.498 -6.111 -24.185 1.00 57.59 86 SER A C 1
ATOM 700 O O . SER A 1 86 ? 20.105 -6.513 -25.176 1.00 57.59 86 SER A O 1
ATOM 702 N N . SER A 1 87 ? 18.376 -5.386 -24.295 1.00 50.31 87 SER A N 1
ATOM 703 C CA . SER A 1 87 ? 17.696 -5.063 -25.560 1.00 50.31 87 SER A CA 1
ATOM 704 C C . SER A 1 87 ? 17.179 -3.622 -25.545 1.00 50.31 87 SER A C 1
ATOM 706 O O . SER A 1 87 ? 16.303 -3.267 -24.765 1.00 50.31 87 SER A O 1
ATOM 708 N N . SER A 1 88 ? 17.716 -2.764 -26.410 1.00 44.03 88 SER A N 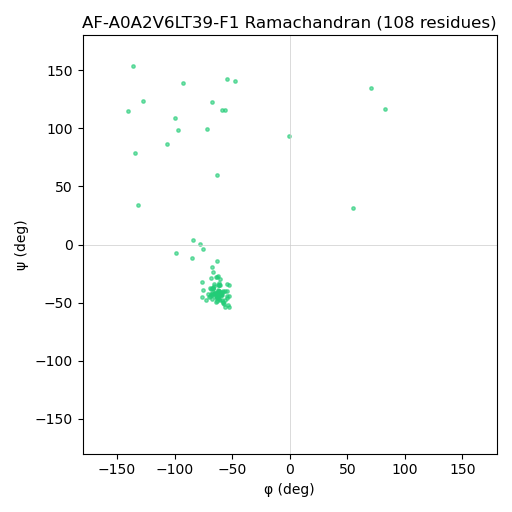1
ATOM 709 C CA . SER A 1 88 ? 17.350 -1.348 -26.474 1.00 44.03 88 SER A CA 1
ATOM 710 C C . SER A 1 88 ? 15.843 -1.110 -26.695 1.00 44.03 88 SER A C 1
ATOM 712 O O . SER A 1 88 ? 15.343 -1.356 -27.788 1.00 44.03 88 SER A O 1
ATOM 714 N N . ALA A 1 89 ? 15.223 -0.497 -25.678 1.00 50.78 89 ALA A N 1
ATOM 715 C CA . ALA A 1 89 ? 14.017 0.346 -25.669 1.00 50.78 89 ALA A CA 1
ATOM 716 C C . ALA A 1 89 ? 12.608 -0.305 -25.638 1.00 50.78 89 ALA A C 1
ATOM 718 O O . ALA A 1 89 ? 12.135 -0.847 -26.627 1.00 50.78 89 ALA A O 1
ATOM 719 N N . GLN A 1 90 ? 11.915 -0.006 -24.522 1.00 54.47 90 GLN A N 1
ATOM 720 C CA . GLN A 1 90 ? 10.459 0.087 -24.279 1.00 54.47 90 GLN A CA 1
ATOM 721 C C . GLN A 1 90 ? 9.619 -1.205 -24.264 1.00 54.47 90 GLN A C 1
ATOM 723 O O . GLN A 1 90 ? 9.661 -2.016 -25.182 1.00 54.47 90 GLN A O 1
ATOM 728 N N . GLU A 1 91 ? 8.732 -1.315 -23.262 1.00 50.34 91 GLU A N 1
ATOM 729 C CA . GLU A 1 91 ? 7.607 -2.257 -23.310 1.00 50.34 91 GLU A CA 1
ATOM 730 C C . GLU A 1 91 ? 6.608 -1.839 -24.390 1.00 50.34 91 GLU A C 1
ATOM 732 O O . GLU A 1 91 ? 5.999 -0.767 -24.320 1.00 50.34 91 GLU A O 1
ATOM 737 N N . ALA A 1 92 ? 6.342 -2.742 -25.331 1.00 53.19 92 ALA A N 1
ATOM 738 C CA . ALA A 1 92 ? 5.066 -2.755 -26.027 1.00 53.19 92 ALA A CA 1
ATOM 739 C C . ALA A 1 92 ? 3.999 -3.251 -25.039 1.00 53.19 92 ALA A C 1
ATOM 741 O O . ALA A 1 92 ? 3.883 -4.451 -24.799 1.00 53.19 92 ALA A O 1
ATOM 742 N N . SER A 1 93 ? 3.232 -2.332 -24.441 1.00 51.50 93 SER A N 1
ATOM 743 C CA . SER A 1 93 ? 2.109 -2.692 -23.567 1.00 51.50 93 SER A CA 1
ATOM 744 C C . SER A 1 93 ? 1.088 -3.538 -24.351 1.00 51.50 93 SER A C 1
ATOM 746 O O . SER A 1 93 ? 0.458 -3.016 -25.280 1.00 51.50 93 SER A O 1
ATOM 748 N N . PRO A 1 94 ? 0.864 -4.819 -23.990 1.00 49.66 94 PRO A N 1
ATOM 749 C CA . PRO A 1 94 ? -0.078 -5.683 -24.705 1.00 49.66 94 PRO A CA 1
ATOM 750 C C . PRO A 1 94 ? -1.516 -5.152 -24.632 1.00 49.66 94 PRO A C 1
ATOM 752 O O . PRO A 1 94 ? -2.313 -5.378 -25.540 1.00 49.66 94 PRO A O 1
ATOM 755 N N . LEU A 1 95 ? -1.841 -4.403 -23.570 1.00 47.56 95 LEU A N 1
ATOM 756 C CA . LEU A 1 95 ? -3.169 -3.836 -23.350 1.00 47.56 95 LEU A CA 1
ATOM 757 C C . LEU A 1 95 ? -3.515 -2.763 -24.394 1.00 47.56 95 LEU A C 1
ATOM 759 O O . LEU A 1 95 ? -4.646 -2.715 -24.873 1.00 47.56 95 LEU A O 1
ATOM 763 N N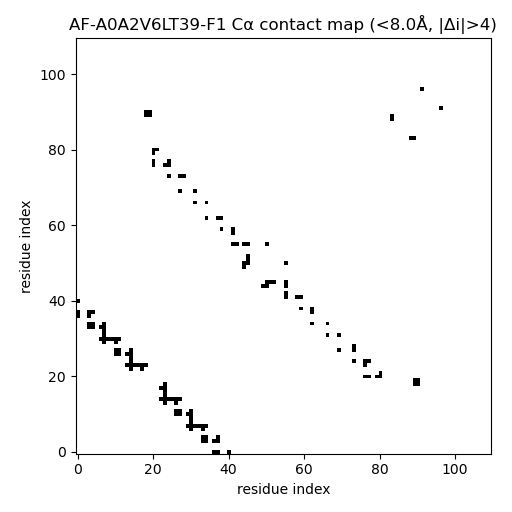 . TYR A 1 96 ? -2.534 -1.951 -24.799 1.00 51.31 96 TYR A N 1
ATOM 764 C CA . TYR A 1 96 ? -2.721 -0.945 -25.848 1.00 51.31 96 TYR A CA 1
ATOM 765 C C . TYR A 1 96 ? -2.737 -1.551 -27.250 1.00 51.31 96 TYR A C 1
ATOM 767 O O . TYR A 1 96 ? -3.480 -1.063 -28.090 1.00 51.31 96 TYR A O 1
ATOM 775 N N . GLY A 1 97 ? -1.993 -2.632 -27.507 1.00 42.94 97 GLY A N 1
ATOM 776 C CA . GLY A 1 97 ? -2.084 -3.353 -28.784 1.00 42.94 97 GLY A CA 1
ATOM 777 C C . GLY A 1 97 ? -3.484 -3.927 -29.031 1.00 42.94 97 GLY A C 1
ATOM 778 O O . GLY A 1 97 ? -3.974 -3.911 -30.158 1.00 42.94 97 GLY A O 1
ATOM 779 N N . VAL A 1 98 ? -4.158 -4.361 -27.961 1.00 41.84 98 VAL A N 1
ATOM 780 C CA . VAL A 1 98 ? -5.555 -4.801 -28.021 1.00 41.84 98 VAL A CA 1
ATOM 781 C C . VAL A 1 98 ? -6.506 -3.609 -28.118 1.00 41.84 98 VAL A C 1
ATOM 783 O O . VAL A 1 98 ? -7.372 -3.644 -28.980 1.00 41.84 98 VAL A O 1
ATOM 786 N N . MET A 1 99 ? -6.339 -2.535 -27.330 1.00 43.78 99 MET A N 1
ATOM 787 C CA . MET A 1 99 ? -7.211 -1.347 -27.426 1.00 43.78 99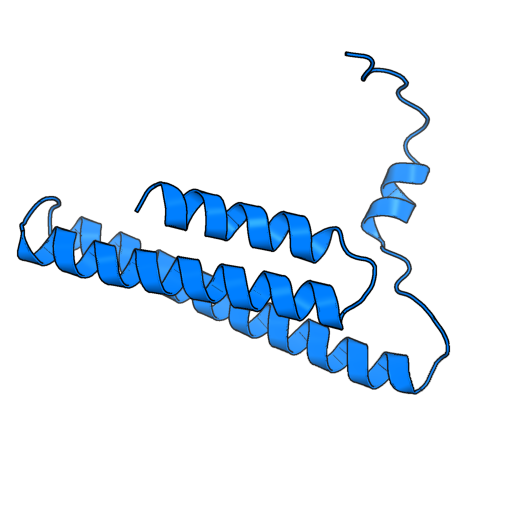 MET A CA 1
ATOM 788 C C . MET A 1 99 ? -7.080 -0.597 -28.758 1.00 43.78 99 MET A C 1
ATOM 790 O O . MET A 1 99 ? -8.084 -0.115 -29.260 1.00 43.78 99 MET A O 1
ATOM 794 N N . ALA A 1 100 ? -5.899 -0.546 -29.378 1.00 43.56 100 ALA A N 1
ATOM 795 C CA . ALA A 1 100 ? -5.706 0.045 -30.705 1.00 43.56 100 ALA A CA 1
ATOM 796 C C . ALA A 1 100 ? -6.389 -0.762 -31.829 1.00 43.56 100 ALA A C 1
ATOM 798 O O . ALA A 1 100 ? -6.640 -0.223 -32.904 1.00 43.56 100 ALA A O 1
ATOM 799 N N . ALA A 1 101 ? -6.712 -2.039 -31.587 1.00 41.97 101 ALA A N 1
ATOM 800 C CA . ALA A 1 101 ? -7.510 -2.867 -32.491 1.00 41.97 101 ALA A CA 1
ATOM 801 C C . ALA A 1 101 ? -9.029 -2.686 -32.292 1.00 41.97 101 ALA A C 1
ATOM 803 O O . ALA A 1 101 ? -9.816 -3.136 -33.127 1.00 41.97 101 ALA A O 1
ATOM 804 N N . ILE A 1 102 ? -9.451 -2.017 -31.214 1.00 47.19 102 ILE A N 1
ATOM 805 C CA . ILE A 1 102 ? -10.842 -1.626 -30.969 1.00 47.19 102 ILE A CA 1
ATOM 806 C C . ILE A 1 102 ? -10.954 -0.176 -31.439 1.00 47.19 102 ILE A C 1
ATOM 808 O O . ILE A 1 102 ? -10.492 0.740 -30.769 1.00 47.19 102 ILE A O 1
ATOM 812 N N . GLY A 1 103 ? -11.464 0.007 -32.657 1.00 39.47 103 GLY A N 1
ATOM 813 C CA . GLY A 1 103 ? -11.458 1.289 -33.358 1.00 39.47 103 GLY A CA 1
ATOM 814 C C . GLY A 1 103 ? -11.935 2.480 -32.519 1.00 39.47 103 GLY A C 1
ATOM 815 O O . GLY A 1 103 ? -12.881 2.362 -31.745 1.00 39.47 103 GLY A O 1
ATOM 816 N N . ASP A 1 104 ? -11.239 3.601 -32.728 1.00 50.41 104 ASP A N 1
ATOM 817 C CA . ASP A 1 104 ? -11.656 4.994 -32.525 1.00 50.41 104 ASP A CA 1
ATOM 818 C C . ASP A 1 104 ? -13.099 5.172 -32.017 1.00 50.41 104 ASP A C 1
ATOM 820 O O . ASP A 1 104 ? -14.046 5.234 -32.801 1.00 50.41 104 ASP A O 1
ATOM 824 N N . ASP A 1 105 ? -13.269 5.273 -30.695 1.00 45.25 105 ASP A N 1
ATOM 825 C CA . ASP A 1 105 ? -14.496 5.809 -30.104 1.00 45.25 105 ASP A CA 1
ATOM 826 C C . ASP A 1 105 ? -14.190 7.204 -29.555 1.00 45.25 105 ASP A C 1
ATOM 828 O O . ASP A 1 105 ? -13.825 7.410 -28.394 1.00 45.25 105 ASP A O 1
ATOM 832 N N . SER A 1 106 ? -14.308 8.168 -30.461 1.00 42.78 106 SER A N 1
ATOM 833 C CA . SER A 1 106 ? -14.240 9.615 -30.274 1.00 42.78 106 SER A CA 1
ATOM 834 C C . SER A 1 106 ? -15.369 10.143 -29.369 1.00 42.78 106 SER A C 1
ATOM 836 O O . SER A 1 106 ? -16.184 10.977 -29.763 1.00 42.78 106 SER A O 1
ATOM 838 N N . ARG A 1 107 ? -15.434 9.667 -28.118 1.00 46.50 107 ARG A N 1
ATOM 839 C CA . ARG A 1 107 ? -16.508 10.003 -27.164 1.00 46.50 107 ARG A CA 1
ATOM 840 C C . ARG A 1 107 ? -16.062 10.416 -25.764 1.00 46.50 107 ARG A C 1
ATOM 842 O O . ARG A 1 107 ? -16.801 10.235 -24.805 1.00 46.50 107 ARG A O 1
ATOM 849 N N . PHE A 1 108 ? -14.921 11.087 -25.650 1.00 35.06 108 PHE A N 1
ATOM 850 C CA . PHE A 1 108 ? -14.656 11.947 -24.492 1.00 35.06 108 PHE A CA 1
ATOM 851 C C . PHE A 1 108 ? -14.076 13.294 -24.934 1.00 35.06 108 PHE A C 1
ATOM 853 O O . PHE A 1 108 ? -12.880 13.546 -24.850 1.00 35.06 108 PHE A O 1
ATOM 860 N N . SER A 1 109 ? -14.967 14.171 -25.399 1.00 34.22 109 SER A N 1
ATOM 861 C CA . SER A 1 109 ? -14.836 15.610 -25.169 1.00 34.22 109 SER A CA 1
ATOM 862 C C . SER A 1 109 ? -15.748 15.979 -24.007 1.00 34.22 109 SER A C 1
ATOM 864 O O . SER A 1 109 ? -16.965 15.967 -24.184 1.00 34.22 109 SER A O 1
ATOM 866 N N . ILE A 1 110 ? -15.153 16.305 -22.858 1.00 36.34 110 ILE A N 1
ATOM 867 C CA . ILE A 1 110 ? -15.634 17.314 -21.901 1.00 36.34 110 ILE A CA 1
ATOM 868 C C . ILE A 1 110 ? -14.396 18.006 -21.337 1.00 36.34 110 ILE A C 1
ATOM 870 O O . ILE A 1 110 ? -13.489 17.271 -20.888 1.00 36.34 110 ILE A O 1
#

pLDDT: mean 84.42, std 21.62, range [34.22, 98.75]

Nearest PDB structures (foldseek):
  2rld-assembly1_B  TM=9.585E-01  e=3.211E-02  Bacteroides thetaiotaomicron VPI-5482
  2gsc-assembly1_D  TM=9.765E-01  e=3.881E-02  Xanthomonas campestris pv. campestris
  2rld-assembly1_E  TM=9.549E-01  e=3.881E-02  Bacteroides thetaiotaomicron VPI-5482
  4kb4-assembly1_A  TM=6.766E-01  e=4.846E-01  Mycobacterium tuberculosis
  4oyd-assembly2_D  TM=5.899E-01  e=3.653E+00  synthetic construct

Foldseek 3Di:
DVVLVVLLVVLCVVLVPDFALVSVLVSLVSSLVSLVVVLVVLVVCVVVVVDDPVVSVVVNVVSVVVNVVSVVVSVVSVVVNVVCVVPDDTDPDVVVVVVVVVDDPPPDDD

Mean predicted aligned error: 9.37 Å

Secondary structure (DSSP, 8-state):
-HHHHHHHHHHHHHHHT-SSHHHHHHHHHHHHHHHHHHHHHHHHHHHTTSS-HHHHHHHHHHHHHHHHHHHHHHHHHHHHHHHHTTS-S----HHHHHHTTS--------

Sequence (110 aa):
MRRAALSLTNNIAEGHGRYHYLDQIRFTLQSRGSLEELIDDLNTCGDEQYLPADRVDCLKQKGWRLRQLIDGYIGYLREQKKSDASSSAQEASPLYGVMAAIGDDSRFSI

Solvent-accessible surface area (backbone atoms only — not comparable to full-atom values): 6155 Å² total; per-residue (Å²): 95,73,66,31,58,51,46,24,53,49,24,42,54,54,12,70,71,46,77,40,53,71,56,23,44,53,26,40,52,53,15,52,51,23,47,52,52,42,47,50,50,41,50,54,33,43,77,72,57,77,44,60,62,71,59,39,51,54,50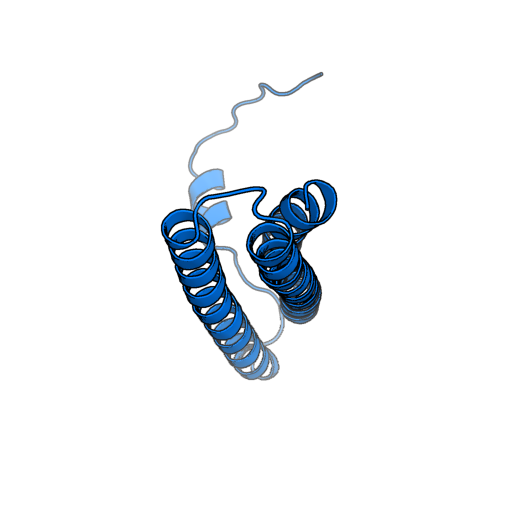,44,52,52,47,54,53,51,49,52,52,51,54,49,49,47,49,52,43,53,53,49,49,61,55,46,76,78,46,93,76,72,74,81,57,67,70,54,64,54,50,70,71,53,70,90,76,94,76,82,88,130

Radius of gyration: 18.17 Å; Cα contacts (8 Å, |Δi|>4): 78; chains: 1; bounding box: 37×28×53 Å